Protein AF-A0A3S0CM98-F1 (afdb_monomer_lite)

Foldseek 3Di:
DVVVVVLLVLLVVLLVLLVVLLVVLCVVCVVVVHPVSSVVPPSNVSSVVSNVVSVVSVVVVVVPPPPD

Radius of gyration: 15.43 Å; chains: 1; bounding box: 32×16×48 Å

pLDDT: mean 77.08, std 9.49, range [46.56, 88.69]

Secondary structure (DSSP, 8-state):
-HHHHHHHHHHHHHHHHHHHHHHHHHHHHHHHT-HHHHHT-HHHHHHHHHHHHHHHHHHHHHHHS---

Sequence (68 aa):
MNAERAFVSMLLVAAVVGLAFLGLAVGQAIKLGEITAVLRHPLLGSGTASLVTAALGGLLLLTLRPQR

Structure (mmCIF, N/CA/C/O backbone):
data_AF-A0A3S0CM98-F1
#
_entry.id   AF-A0A3S0CM98-F1
#
loop_
_atom_site.group_PDB
_atom_site.id
_atom_site.type_symbol
_atom_site.label_atom_id
_atom_site.label_alt_id
_atom_site.label_comp_id
_atom_site.label_asym_id
_atom_site.label_entity_id
_atom_site.label_seq_id
_atom_site.pdbx_PDB_ins_code
_atom_site.Cartn_x
_atom_site.Cartn_y
_atom_site.Cartn_z
_atom_site.occ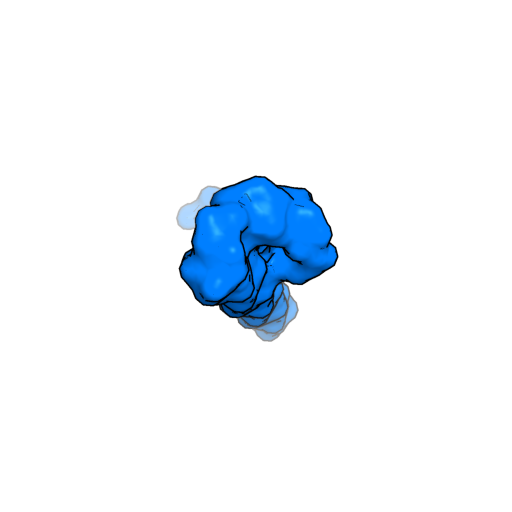upancy
_atom_site.B_iso_or_equiv
_atom_site.auth_seq_id
_atom_site.auth_comp_id
_atom_site.auth_asym_id
_atom_site.auth_atom_id
_atom_site.pdbx_PDB_model_num
ATOM 1 N N . MET A 1 1 ? -14.930 -3.692 18.994 1.00 62.62 1 MET A N 1
ATOM 2 C CA . MET A 1 1 ? -14.020 -4.813 18.657 1.00 62.62 1 MET A CA 1
ATOM 3 C C . MET A 1 1 ? -14.139 -5.280 17.205 1.00 62.62 1 MET A C 1
ATOM 5 O O . MET A 1 1 ? -13.136 -5.216 16.511 1.00 62.62 1 MET A O 1
ATOM 9 N N . ASN A 1 2 ? -15.309 -5.699 16.701 1.00 77.12 2 ASN A N 1
ATOM 10 C CA . ASN A 1 2 ? -15.401 -6.273 15.341 1.00 77.12 2 ASN A CA 1
ATOM 11 C C . ASN A 1 2 ? -15.154 -5.264 14.203 1.00 77.12 2 ASN A C 1
ATOM 13 O O . ASN A 1 2 ? -14.443 -5.586 13.257 1.00 77.12 2 ASN A O 1
ATOM 17 N N . ALA A 1 3 ? -15.681 -4.040 14.314 1.00 75.44 3 ALA A N 1
ATOM 18 C CA . ALA A 1 3 ? -15.504 -3.005 13.289 1.00 75.44 3 ALA A CA 1
ATOM 19 C C . ALA A 1 3 ? -14.044 -2.524 13.169 1.00 75.44 3 ALA A C 1
ATOM 21 O O . ALA A 1 3 ? -13.531 -2.363 12.068 1.00 75.44 3 ALA A O 1
ATOM 22 N N . GLU A 1 4 ? -13.350 -2.372 14.297 1.00 77.44 4 GLU A N 1
ATOM 23 C CA . GLU A 1 4 ? -11.933 -1.989 14.336 1.00 77.44 4 GLU A CA 1
ATOM 24 C C . GLU A 1 4 ? -11.043 -3.067 13.705 1.00 77.44 4 GLU A C 1
ATOM 26 O O . GLU A 1 4 ? -10.191 -2.771 12.871 1.00 77.44 4 GLU A O 1
ATOM 31 N N . ARG A 1 5 ? -11.295 -4.343 14.026 1.00 80.88 5 ARG A N 1
ATOM 32 C CA . ARG A 1 5 ? -10.555 -5.470 13.446 1.00 80.88 5 ARG A CA 1
ATOM 33 C C . ARG A 1 5 ? -10.796 -5.601 11.940 1.00 80.88 5 ARG A C 1
ATOM 35 O O . ARG A 1 5 ? -9.853 -5.862 11.198 1.00 80.88 5 ARG A O 1
ATOM 42 N N . ALA A 1 6 ? -12.033 -5.375 11.491 1.00 83.50 6 ALA A N 1
ATOM 43 C CA . ALA A 1 6 ? -12.382 -5.348 10.073 1.00 83.50 6 ALA A CA 1
ATOM 44 C C . ALA A 1 6 ? -11.669 -4.199 9.338 1.00 83.50 6 ALA A C 1
ATOM 46 O O . ALA A 1 6 ? -11.069 -4.422 8.288 1.00 83.50 6 ALA A O 1
ATOM 47 N N . PHE A 1 7 ? -11.642 -3.001 9.924 1.00 82.25 7 PHE A N 1
ATOM 48 C CA . PHE A 1 7 ? -10.966 -1.843 9.341 1.00 82.25 7 PHE A CA 1
ATOM 49 C C . PHE A 1 7 ? -9.444 -2.038 9.244 1.00 82.25 7 PHE A C 1
ATOM 51 O O . PHE A 1 7 ? -8.855 -1.813 8.189 1.00 82.25 7 PHE A O 1
ATOM 58 N N . VAL A 1 8 ? -8.809 -2.559 10.300 1.00 83.62 8 VAL A N 1
ATOM 59 C CA . VAL A 1 8 ? -7.380 -2.921 10.281 1.00 83.62 8 VAL A CA 1
ATOM 60 C C . VAL A 1 8 ? -7.094 -3.990 9.225 1.00 83.62 8 VAL A C 1
ATOM 62 O O . VAL A 1 8 ? -6.112 -3.884 8.495 1.00 83.62 8 VAL A O 1
ATOM 65 N N . SER A 1 9 ? -7.957 -5.002 9.091 1.00 86.69 9 SER A N 1
ATOM 66 C CA . SER A 1 9 ? -7.780 -6.030 8.060 1.00 86.69 9 SER A CA 1
ATOM 67 C C . SER A 1 9 ? -7.894 -5.462 6.640 1.00 86.69 9 SER A C 1
ATOM 69 O O . SER A 1 9 ? -7.072 -5.800 5.792 1.00 86.69 9 SER A O 1
ATOM 71 N N . MET A 1 10 ? -8.825 -4.532 6.393 1.00 85.00 10 MET A N 1
ATOM 72 C CA . MET A 1 10 ? -8.931 -3.819 5.114 1.00 85.00 10 MET A CA 1
ATOM 73 C C . MET A 1 10 ? -7.683 -2.980 4.819 1.00 85.00 10 MET A C 1
ATOM 75 O O . MET A 1 10 ? -7.208 -2.977 3.685 1.00 85.00 10 MET A O 1
ATOM 79 N N . LEU A 1 11 ? -7.111 -2.320 5.830 1.00 86.19 11 LEU A N 1
ATOM 80 C CA . LEU A 1 11 ? -5.872 -1.551 5.688 1.00 86.19 11 LEU A CA 1
ATOM 81 C C . LEU A 1 11 ? -4.670 -2.423 5.337 1.00 86.19 11 LEU A C 1
ATOM 83 O O . LEU A 1 11 ? -3.885 -2.066 4.460 1.00 86.19 11 LEU A O 1
ATOM 87 N N . LEU A 1 12 ? -4.540 -3.581 5.985 1.00 87.50 12 LEU A N 1
ATOM 88 C CA . LEU A 1 12 ? -3.484 -4.542 5.670 1.00 87.50 12 LEU A CA 1
ATOM 89 C C . LEU A 1 12 ? -3.631 -5.078 4.245 1.00 87.50 12 LEU A C 1
ATOM 91 O O . LEU A 1 12 ? -2.641 -5.155 3.522 1.00 87.50 12 LEU A O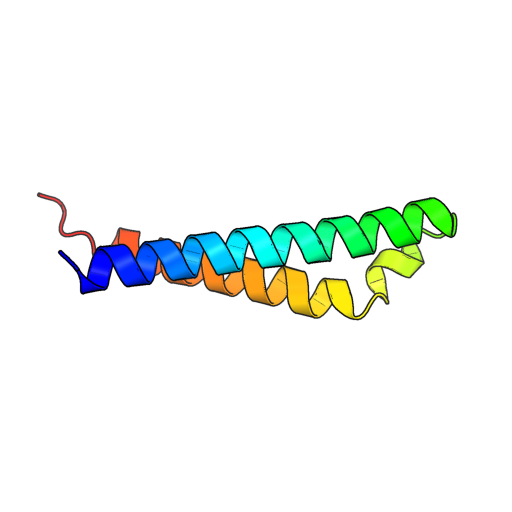 1
ATOM 95 N N . VAL A 1 13 ? -4.856 -5.382 3.811 1.00 88.38 13 VAL A N 1
ATOM 96 C CA . VAL A 1 13 ? -5.119 -5.795 2.426 1.00 88.38 13 VAL A CA 1
ATOM 97 C C . VAL A 1 13 ? -4.733 -4.684 1.448 1.00 88.38 13 VAL A C 1
ATOM 99 O O . VAL A 1 13 ? -4.013 -4.954 0.491 1.00 88.38 13 VAL A O 1
ATOM 102 N N . ALA A 1 14 ? -5.119 -3.431 1.704 1.00 85.81 14 ALA A N 1
ATOM 103 C CA . ALA A 1 14 ? -4.738 -2.292 0.865 1.00 85.81 14 ALA A CA 1
ATOM 104 C C . ALA A 1 14 ? -3.210 -2.095 0.794 1.00 85.81 14 ALA A C 1
ATOM 106 O O . ALA A 1 14 ? -2.670 -1.820 -0.280 1.00 85.81 14 ALA A O 1
ATOM 107 N N . ALA A 1 15 ? -2.495 -2.292 1.904 1.00 82.81 15 ALA A N 1
ATOM 108 C CA . ALA A 1 15 ? -1.036 -2.220 1.935 1.00 82.81 15 ALA A CA 1
ATOM 109 C C . ALA A 1 15 ? -0.377 -3.349 1.122 1.00 82.81 15 ALA A C 1
ATOM 111 O O . ALA A 1 15 ? 0.526 -3.090 0.327 1.00 82.81 15 ALA A O 1
ATOM 112 N N . VAL A 1 16 ? -0.853 -4.591 1.271 1.00 88.69 16 VAL A N 1
ATOM 113 C CA . VAL A 1 16 ? -0.343 -5.759 0.527 1.00 88.69 16 VAL A CA 1
ATOM 114 C C . VAL A 1 16 ? -0.593 -5.604 -0.971 1.00 88.69 16 VAL A C 1
ATOM 116 O O . VAL A 1 16 ? 0.314 -5.818 -1.773 1.00 88.69 16 VAL A O 1
ATOM 119 N N . VAL A 1 17 ? -1.797 -5.179 -1.355 1.00 87.31 17 VAL A N 1
ATOM 120 C CA . VAL A 1 17 ? -2.156 -4.915 -2.753 1.00 87.31 17 VAL A CA 1
ATOM 121 C C . VAL A 1 17 ? -1.280 -3.800 -3.330 1.00 87.31 17 VAL A C 1
ATOM 123 O O . VAL A 1 17 ? -0.732 -3.947 -4.422 1.00 87.31 17 VAL A O 1
ATOM 126 N N . GLY A 1 18 ? -1.070 -2.721 -2.573 1.00 8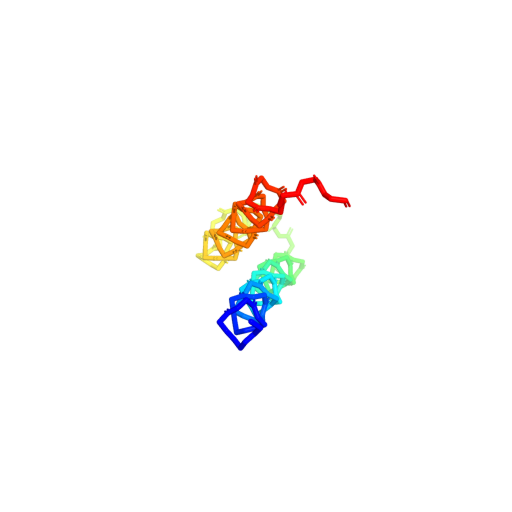4.69 18 GLY A N 1
ATOM 127 C CA . GLY A 1 18 ? -0.190 -1.622 -2.965 1.00 84.69 18 GLY A CA 1
ATOM 128 C C . GLY A 1 18 ? 1.260 -2.059 -3.198 1.00 84.69 18 GLY A C 1
ATOM 129 O O . GLY A 1 18 ? 1.848 -1.727 -4.229 1.00 84.69 18 GLY A O 1
ATOM 130 N N . LEU A 1 19 ? 1.812 -2.872 -2.291 1.00 85.19 19 LEU A N 1
ATOM 131 C CA . LEU A 1 19 ? 3.149 -3.462 -2.427 1.00 85.19 19 LEU A CA 1
ATOM 132 C C . LEU A 1 19 ? 3.256 -4.411 -3.626 1.00 85.19 19 LEU A C 1
ATOM 134 O O . LEU A 1 19 ? 4.261 -4.379 -4.333 1.00 85.19 19 LEU A O 1
ATOM 138 N N . ALA A 1 20 ? 2.233 -5.225 -3.888 1.00 85.75 20 ALA A N 1
ATOM 139 C CA . ALA A 1 20 ? 2.218 -6.134 -5.032 1.00 85.75 20 ALA A CA 1
ATOM 140 C C . ALA A 1 20 ? 2.254 -5.367 -6.363 1.00 85.75 20 ALA A C 1
ATOM 142 O O . ALA A 1 20 ? 3.045 -5.692 -7.248 1.00 85.75 20 ALA A O 1
ATOM 143 N N . PHE A 1 21 ? 1.453 -4.307 -6.492 1.00 83.69 21 PHE A N 1
ATOM 144 C CA . PHE A 1 21 ? 1.460 -3.455 -7.682 1.00 83.69 21 PHE A CA 1
ATOM 145 C C . PHE A 1 21 ? 2.780 -2.700 -7.859 1.00 83.69 21 PHE A C 1
ATOM 147 O O . PHE A 1 21 ? 3.284 -2.611 -8.981 1.00 83.69 21 PHE A O 1
ATOM 154 N 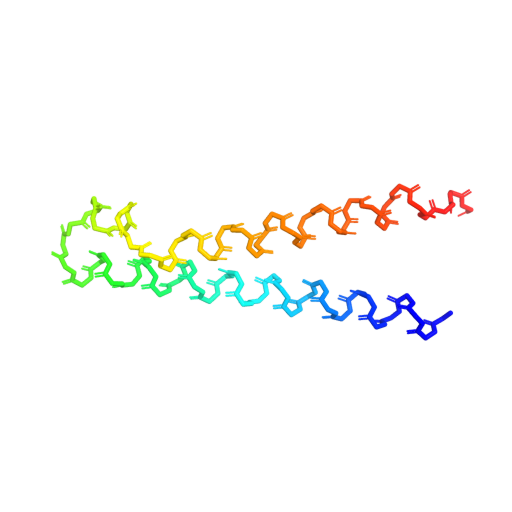N . LEU A 1 22 ? 3.376 -2.220 -6.764 1.00 81.25 22 LEU A N 1
ATOM 155 C CA . LEU A 1 22 ? 4.696 -1.591 -6.783 1.00 81.25 22 LEU A CA 1
ATOM 156 C C . LEU A 1 22 ? 5.777 -2.587 -7.235 1.00 81.25 22 LEU A C 1
ATOM 158 O O . LEU A 1 22 ? 6.573 -2.275 -8.117 1.00 81.25 22 LEU A O 1
ATOM 162 N N . GLY A 1 23 ? 5.757 -3.811 -6.702 1.00 81.56 23 GLY A N 1
ATOM 163 C CA . GLY A 1 23 ? 6.672 -4.886 -7.089 1.00 81.56 23 GLY A CA 1
ATOM 164 C C . GLY A 1 23 ? 6.525 -5.305 -8.554 1.00 81.56 23 GLY A C 1
ATOM 165 O O . GLY A 1 23 ? 7.528 -5.513 -9.233 1.00 81.56 23 GLY A O 1
ATOM 166 N N . LEU A 1 24 ? 5.296 -5.363 -9.078 1.00 81.44 24 LEU A N 1
ATOM 167 C CA . LEU A 1 24 ? 5.040 -5.643 -10.496 1.00 81.44 24 LEU A CA 1
ATOM 168 C C . LEU A 1 24 ? 5.559 -4.527 -11.407 1.00 81.44 24 LEU A C 1
ATOM 170 O O . LEU A 1 24 ? 6.181 -4.822 -12.425 1.00 81.44 24 LEU A O 1
ATOM 174 N N . ALA A 1 25 ? 5.345 -3.261 -11.041 1.00 77.62 25 ALA A N 1
ATOM 175 C CA . ALA A 1 25 ? 5.850 -2.122 -11.805 1.00 77.62 25 ALA A CA 1
ATOM 176 C C . ALA A 1 25 ? 7.389 -2.087 -11.838 1.00 77.62 25 ALA A C 1
ATOM 178 O O . ALA A 1 25 ? 7.985 -1.880 -12.896 1.00 77.62 25 ALA A O 1
ATOM 179 N N . VAL A 1 26 ? 8.038 -2.355 -10.700 1.00 79.12 26 VAL A N 1
ATOM 180 C CA . VAL A 1 26 ? 9.503 -2.446 -10.605 1.00 79.12 26 VAL A CA 1
ATOM 181 C C . VAL A 1 26 ? 10.031 -3.652 -11.390 1.00 79.12 26 VAL A C 1
ATOM 183 O O . VAL A 1 26 ? 10.965 -3.512 -12.176 1.00 79.12 26 VAL A O 1
ATOM 186 N N . GLY A 1 27 ? 9.412 -4.827 -11.246 1.00 79.44 27 GLY A N 1
ATOM 187 C CA . GLY A 1 27 ? 9.810 -6.041 -11.962 1.00 79.44 27 GLY A CA 1
ATOM 188 C C . GLY A 1 27 ? 9.677 -5.921 -13.483 1.00 79.44 27 GLY A C 1
ATOM 189 O O . GLY A 1 27 ? 10.527 -6.426 -14.215 1.00 79.44 27 GLY A O 1
ATOM 190 N N . GLN A 1 28 ? 8.649 -5.218 -13.967 1.00 76.69 28 GLN A N 1
ATOM 191 C CA . GLN A 1 28 ? 8.487 -4.900 -15.389 1.00 76.69 28 GLN A CA 1
ATOM 192 C C . GLN A 1 28 ? 9.616 -4.003 -15.899 1.00 76.69 28 GLN A C 1
ATOM 194 O O . GLN A 1 28 ? 10.226 -4.306 -16.920 1.00 76.69 28 GLN A O 1
ATOM 199 N N . ALA A 1 29 ? 9.967 -2.947 -15.171 1.00 73.44 29 ALA A N 1
ATOM 200 C CA . ALA A 1 29 ? 11.036 -2.053 -15.602 1.00 73.44 29 ALA A CA 1
ATOM 201 C C . ALA A 1 29 ? 12.427 -2.691 -15.588 1.00 73.44 29 ALA A C 1
ATOM 203 O O . ALA A 1 29 ? 13.228 -2.413 -16.476 1.00 73.44 29 ALA A O 1
ATOM 204 N N . ILE A 1 30 ? 12.702 -3.585 -14.629 1.00 76.62 30 ILE A N 1
ATOM 205 C CA . ILE A 1 30 ? 13.945 -4.372 -14.626 1.00 76.62 30 ILE A CA 1
ATOM 206 C C . ILE A 1 30 ? 14.011 -5.249 -15.882 1.00 76.62 30 ILE A C 1
ATOM 208 O O . ILE A 1 30 ? 15.056 -5.318 -16.522 1.00 76.62 30 ILE A O 1
ATOM 212 N N . LYS A 1 31 ? 12.897 -5.884 -16.273 1.00 75.25 31 LYS A N 1
ATOM 213 C CA . LYS A 1 31 ? 12.832 -6.697 -17.500 1.00 75.25 31 LYS A CA 1
ATOM 214 C C . LYS A 1 31 ? 13.004 -5.878 -18.779 1.00 75.25 31 LYS A C 1
ATOM 216 O O . LYS A 1 31 ? 13.603 -6.376 -19.724 1.00 75.25 31 LYS A O 1
ATOM 221 N N . LEU A 1 32 ? 12.472 -4.659 -18.816 1.00 75.50 32 LEU A N 1
ATOM 222 C CA . LEU A 1 32 ? 12.559 -3.761 -19.972 1.00 75.50 32 LEU A CA 1
ATOM 223 C C . LEU A 1 32 ? 13.898 -3.010 -20.061 1.00 75.50 32 LEU A C 1
ATOM 225 O O . LEU A 1 32 ? 14.175 -2.405 -21.090 1.00 75.50 32 LEU A O 1
ATOM 229 N N . GLY A 1 33 ? 14.726 -3.029 -19.011 1.00 72.94 33 GLY A N 1
ATOM 230 C CA . GLY A 1 33 ? 15.994 -2.290 -18.962 1.00 72.94 33 GLY A CA 1
ATOM 231 C C . GLY A 1 33 ? 15.831 -0.764 -18.900 1.00 72.94 33 GLY A C 1
ATOM 232 O O . GLY A 1 33 ? 16.821 -0.040 -18.845 1.00 72.94 33 GLY A O 1
ATOM 233 N N . GLU A 1 34 ? 14.593 -0.267 -18.867 1.00 75.38 34 GLU A N 1
ATOM 234 C CA . GLU A 1 34 ? 14.257 1.151 -18.804 1.00 75.38 34 GLU A CA 1
ATOM 235 C C . GLU A 1 34 ? 13.640 1.498 -17.448 1.00 75.38 34 GLU A C 1
ATOM 237 O O . GLU A 1 34 ? 12.480 1.207 -17.159 1.00 75.38 34 GLU A O 1
ATOM 242 N N . ILE A 1 35 ? 14.403 2.206 -16.616 1.00 64.25 35 ILE A N 1
ATOM 243 C CA . ILE A 1 35 ? 13.947 2.696 -15.303 1.00 64.25 35 ILE A CA 1
ATOM 244 C C . ILE A 1 35 ? 12.778 3.691 -15.463 1.00 64.25 35 ILE A C 1
ATOM 246 O O . ILE A 1 35 ? 11.885 3.775 -14.619 1.00 64.25 35 ILE A O 1
ATOM 250 N N . THR A 1 36 ? 12.723 4.405 -16.588 1.00 66.00 36 THR A N 1
ATOM 251 C CA . THR A 1 36 ? 11.630 5.316 -16.961 1.00 66.00 36 THR A CA 1
ATOM 252 C C . THR A 1 36 ? 10.315 4.592 -17.259 1.00 66.00 36 THR A C 1
ATOM 254 O O . THR A 1 36 ? 9.251 5.205 -17.134 1.00 66.00 36 THR A O 1
ATOM 257 N N . ALA A 1 37 ? 10.357 3.294 -17.583 1.00 63.59 37 ALA A N 1
ATOM 258 C CA . ALA A 1 37 ? 9.163 2.478 -17.783 1.00 63.59 37 ALA A CA 1
ATOM 259 C C . ALA A 1 37 ? 8.411 2.225 -16.468 1.00 63.59 37 ALA A C 1
ATOM 261 O O . ALA A 1 37 ? 7.187 2.105 -16.506 1.00 63.59 37 ALA A O 1
ATOM 262 N N . VAL A 1 38 ? 9.098 2.245 -15.308 1.00 61.72 38 VAL A N 1
ATOM 263 C CA . VAL A 1 38 ? 8.429 2.236 -13.990 1.00 61.72 38 VAL A CA 1
ATOM 264 C C . VAL A 1 38 ? 7.475 3.425 -13.927 1.00 61.72 38 VAL A C 1
ATOM 266 O O . VAL A 1 38 ? 6.291 3.244 -13.677 1.00 61.72 38 VAL A O 1
ATOM 269 N N . LEU A 1 39 ? 7.973 4.629 -14.235 1.00 62.59 39 LEU A N 1
ATOM 270 C CA . LEU A 1 39 ? 7.264 5.900 -14.057 1.00 62.59 39 LEU A CA 1
ATOM 271 C C . LEU A 1 39 ? 6.000 6.036 -14.920 1.00 62.59 39 LEU A C 1
ATOM 273 O O . LEU A 1 39 ? 5.078 6.755 -14.545 1.00 62.59 39 LEU A O 1
ATOM 277 N N . ARG A 1 40 ? 5.949 5.348 -16.066 1.00 66.62 40 ARG A N 1
ATOM 278 C CA . ARG A 1 40 ? 4.773 5.308 -16.954 1.00 66.62 40 ARG A CA 1
ATOM 279 C C . ARG A 1 40 ? 3.864 4.111 -16.691 1.00 66.62 40 ARG A C 1
ATOM 281 O O . ARG A 1 40 ? 2.827 3.989 -17.340 1.00 66.62 40 ARG A O 1
ATOM 288 N N . HIS A 1 41 ? 4.240 3.217 -15.777 1.00 69.75 41 HIS A N 1
ATOM 289 C CA . HIS A 1 41 ? 3.490 1.995 -15.550 1.00 69.75 41 HIS A CA 1
ATOM 290 C C . HIS A 1 41 ? 2.163 2.327 -14.848 1.00 69.75 41 HIS A C 1
ATOM 292 O O . HIS A 1 41 ? 2.183 2.829 -13.723 1.00 69.75 41 HIS A O 1
ATOM 298 N N . PRO A 1 42 ? 0.995 2.007 -15.437 1.00 68.12 42 PRO A N 1
ATOM 299 C CA . PRO A 1 42 ? -0.305 2.353 -14.851 1.00 68.12 42 PRO A CA 1
ATOM 300 C C . PRO A 1 42 ? -0.505 1.736 -13.455 1.00 68.12 42 PRO A C 1
ATOM 302 O O . PRO A 1 42 ? -1.194 2.302 -12.609 1.00 68.12 42 PRO A O 1
ATOM 305 N N . LEU A 1 43 ? 0.175 0.615 -13.183 1.00 71.12 43 LEU A N 1
ATOM 306 C CA . LEU A 1 43 ? 0.164 -0.053 -11.878 1.00 71.12 43 LEU A CA 1
ATOM 307 C C . LEU A 1 43 ? 0.920 0.703 -10.770 1.00 71.12 43 LEU A C 1
ATOM 309 O O . LEU A 1 43 ? 0.639 0.473 -9.596 1.00 71.12 43 LEU A O 1
ATOM 313 N N . LEU A 1 44 ? 1.845 1.618 -11.096 1.00 75.94 44 LEU A N 1
ATOM 314 C CA . LEU A 1 44 ? 2.442 2.488 -10.076 1.00 75.94 44 LEU A CA 1
ATOM 315 C C . LEU A 1 44 ? 1.387 3.393 -9.450 1.00 75.94 44 LEU A C 1
ATOM 317 O O . LEU A 1 44 ? 1.354 3.536 -8.231 1.00 75.94 44 LEU A O 1
ATOM 321 N N . GLY A 1 45 ? 0.530 4.007 -10.270 1.00 76.56 45 GLY A N 1
ATOM 322 C CA . GLY A 1 45 ? -0.499 4.931 -9.793 1.00 76.56 45 GLY A CA 1
ATOM 323 C C . GLY A 1 45 ? -1.490 4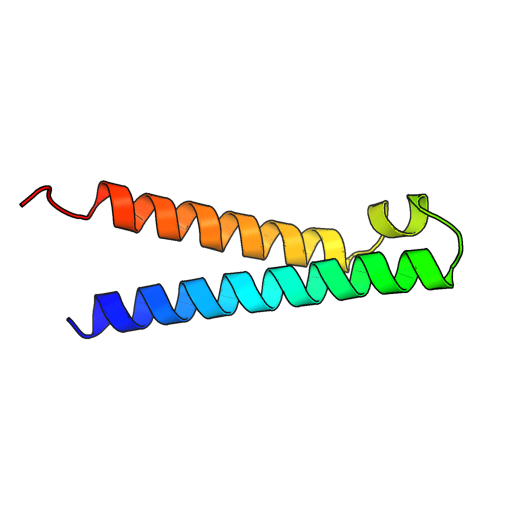.240 -8.857 1.00 76.56 45 GLY A C 1
ATOM 324 O O . GLY A 1 45 ? -1.780 4.743 -7.775 1.00 76.56 45 GLY A O 1
ATOM 325 N N . SER A 1 46 ? -1.944 3.037 -9.218 1.00 80.06 46 SER A N 1
ATOM 326 C CA . SER A 1 46 ? -2.838 2.245 -8.366 1.00 80.06 46 SER A CA 1
ATOM 327 C C . SER A 1 46 ? -2.145 1.719 -7.105 1.00 80.06 46 SER A C 1
ATOM 329 O O . SER A 1 46 ? -2.731 1.755 -6.024 1.00 80.06 46 SER A O 1
ATOM 331 N N . GLY A 1 47 ? -0.893 1.260 -7.214 1.00 80.31 47 GLY A N 1
ATOM 332 C CA . GLY A 1 47 ? -0.129 0.753 -6.073 1.00 80.31 47 GLY A CA 1
ATOM 333 C C . GLY A 1 47 ? 0.189 1.837 -5.044 1.00 80.31 47 GLY A C 1
ATOM 334 O O . GLY A 1 47 ? -0.012 1.642 -3.846 1.00 80.31 47 GLY A O 1
ATOM 335 N N . THR A 1 48 ? 0.611 3.011 -5.516 1.00 80.12 48 THR A N 1
ATOM 336 C CA . THR A 1 48 ? 0.879 4.181 -4.669 1.00 80.12 48 THR A CA 1
ATOM 337 C C . THR A 1 48 ? -0.392 4.724 -4.028 1.00 80.12 48 THR A C 1
ATOM 339 O O . THR A 1 48 ? -0.386 4.959 -2.825 1.00 80.12 48 THR A O 1
ATOM 342 N N . ALA A 1 49 ? -1.501 4.836 -4.766 1.00 82.00 49 ALA A N 1
ATOM 343 C CA . ALA A 1 49 ? -2.786 5.237 -4.192 1.00 82.00 49 ALA A CA 1
ATOM 344 C C . ALA A 1 49 ? -3.228 4.287 -3.068 1.00 82.00 49 ALA A C 1
ATOM 346 O O . ALA A 1 49 ? -3.586 4.744 -1.987 1.00 82.00 49 ALA A O 1
ATOM 347 N N . SER A 1 50 ? -3.113 2.971 -3.279 1.00 82.19 50 SER A N 1
ATOM 348 C CA . SER A 1 50 ? -3.446 1.962 -2.264 1.00 82.19 50 SER A CA 1
ATOM 349 C C . SER A 1 50 ? -2.566 2.074 -1.012 1.00 82.19 50 SER A C 1
ATOM 351 O O . SER A 1 50 ? -3.067 1.978 0.109 1.00 82.19 50 SER A O 1
ATOM 353 N N . LEU A 1 51 ? -1.264 2.341 -1.180 1.00 82.75 51 LEU A N 1
ATOM 354 C CA . LEU A 1 51 ? -0.341 2.592 -0.065 1.00 82.75 51 LEU A CA 1
ATOM 355 C C . LEU A 1 51 ? -0.670 3.885 0.685 1.00 82.75 51 LEU A C 1
ATOM 357 O O . LEU A 1 51 ? -0.643 3.896 1.913 1.00 82.75 51 LEU A O 1
ATOM 361 N N . VAL A 1 52 ? -1.014 4.959 -0.029 1.00 86.56 52 VAL A N 1
ATOM 362 C CA . VAL A 1 52 ? -1.417 6.236 0.578 1.00 86.56 52 VAL A CA 1
ATOM 363 C C . VAL A 1 52 ? -2.717 6.070 1.361 1.00 86.56 52 VAL A C 1
ATOM 365 O O . VAL A 1 52 ? -2.802 6.524 2.499 1.00 86.56 52 VAL A O 1
ATOM 368 N N . THR A 1 53 ? -3.709 5.363 0.815 1.00 84.94 53 THR A N 1
ATOM 369 C CA . THR A 1 53 ? -4.953 5.043 1.530 1.00 84.94 53 THR A CA 1
ATOM 370 C C . THR A 1 53 ? -4.681 4.202 2.778 1.00 84.94 53 THR A C 1
ATOM 372 O O . THR A 1 53 ? -5.239 4.491 3.837 1.00 84.94 53 THR A O 1
ATOM 375 N N . ALA A 1 54 ? -3.788 3.212 2.690 1.00 84.38 54 ALA A N 1
ATOM 376 C CA . ALA A 1 54 ? -3.385 2.404 3.838 1.00 84.38 54 ALA A CA 1
ATOM 377 C C . ALA A 1 54 ? -2.660 3.232 4.916 1.00 84.38 54 ALA A C 1
ATOM 379 O O . ALA A 1 54 ? -2.944 3.098 6.106 1.00 84.38 54 ALA A O 1
ATOM 380 N N . ALA A 1 55 ? -1.765 4.134 4.515 1.00 84.38 55 ALA A N 1
ATOM 381 C CA . ALA A 1 55 ? -1.052 5.016 5.433 1.00 84.38 55 ALA A CA 1
ATOM 382 C C . ALA A 1 55 ? -1.998 6.011 6.121 1.00 84.38 55 ALA A C 1
ATOM 384 O O . ALA A 1 55 ? -1.949 6.163 7.340 1.00 84.38 55 ALA A O 1
ATOM 385 N N . LEU A 1 56 ? -2.896 6.649 5.363 1.00 86.62 56 LEU A N 1
ATOM 386 C CA . LEU A 1 56 ? -3.862 7.611 5.896 1.00 86.62 56 LEU A CA 1
ATOM 387 C C . LEU A 1 56 ? -4.876 6.950 6.827 1.00 86.62 56 LEU A C 1
ATOM 389 O O . LEU A 1 56 ? -5.146 7.482 7.901 1.00 86.62 56 LEU A O 1
ATOM 393 N N . GLY A 1 57 ? -5.412 5.782 6.467 1.00 84.31 57 GLY A N 1
ATOM 394 C CA . GLY A 1 57 ? -6.329 5.070 7.354 1.00 84.31 57 GLY A CA 1
ATOM 395 C C . GLY A 1 57 ? -5.633 4.499 8.594 1.00 84.31 57 GLY A C 1
ATOM 396 O O . GLY A 1 57 ? -6.227 4.489 9.671 1.00 84.31 57 GLY A O 1
ATOM 397 N N . GLY A 1 58 ? -4.356 4.114 8.493 1.00 82.69 58 GLY A N 1
ATOM 398 C CA . GLY A 1 58 ? -3.525 3.768 9.651 1.00 82.69 58 GLY A CA 1
ATOM 399 C C . GLY A 1 58 ? -3.260 4.962 10.576 1.00 82.69 58 GLY A C 1
ATOM 400 O O . GLY A 1 58 ? -3.381 4.835 11.794 1.00 82.69 58 GLY A O 1
ATOM 401 N N . LEU A 1 59 ? -2.973 6.140 10.014 1.00 84.31 59 LEU A N 1
ATOM 402 C CA . LEU A 1 59 ? -2.820 7.391 10.766 1.00 84.31 59 LEU A CA 1
ATOM 403 C C . LEU A 1 59 ? -4.116 7.757 11.502 1.00 84.31 59 LEU A C 1
ATOM 405 O O . LEU A 1 59 ? -4.076 8.134 12.668 1.00 84.31 59 LEU A O 1
ATOM 409 N N . LEU A 1 60 ? -5.264 7.585 10.844 1.00 82.12 60 LEU A N 1
ATOM 410 C CA . LEU A 1 60 ? -6.588 7.809 11.426 1.00 82.12 60 LEU A CA 1
ATOM 411 C C . LEU A 1 60 ? -6.852 6.895 12.631 1.00 82.12 60 LEU A C 1
ATOM 413 O O . LEU A 1 60 ? -7.424 7.331 13.622 1.00 82.12 60 LEU A O 1
ATOM 417 N N . LEU A 1 61 ? -6.393 5.642 12.590 1.00 76.38 61 LEU A N 1
ATOM 418 C CA . LEU A 1 61 ? -6.463 4.750 13.752 1.00 76.38 61 LEU A CA 1
ATOM 419 C C . LEU A 1 61 ? -5.542 5.183 14.893 1.00 76.38 61 LEU A C 1
ATOM 421 O O . LEU A 1 61 ? -5.898 5.006 16.055 1.00 76.38 61 LEU A O 1
ATOM 425 N N . LEU A 1 62 ? -4.367 5.731 14.582 1.00 76.94 62 LEU A N 1
ATOM 426 C CA . LEU A 1 62 ? -3.442 6.244 15.594 1.00 76.94 62 LEU A CA 1
ATOM 427 C C . LEU A 1 62 ? -3.983 7.507 16.270 1.00 76.94 62 LEU A C 1
ATOM 429 O O . LEU A 1 62 ? -3.819 7.649 17.477 1.00 76.94 62 LEU A O 1
ATOM 433 N N . THR A 1 63 ? -4.650 8.393 15.526 1.00 73.50 63 THR A N 1
ATOM 434 C CA . THR A 1 63 ? -5.273 9.604 16.084 1.00 73.50 63 THR A CA 1
ATOM 435 C C . THR A 1 63 ? -6.585 9.315 16.811 1.00 73.50 63 THR A C 1
ATOM 437 O O . THR A 1 63 ? -6.903 10.005 17.775 1.00 73.50 63 THR A O 1
ATOM 440 N N . LEU A 1 64 ? -7.339 8.295 16.385 1.00 67.94 64 LEU A N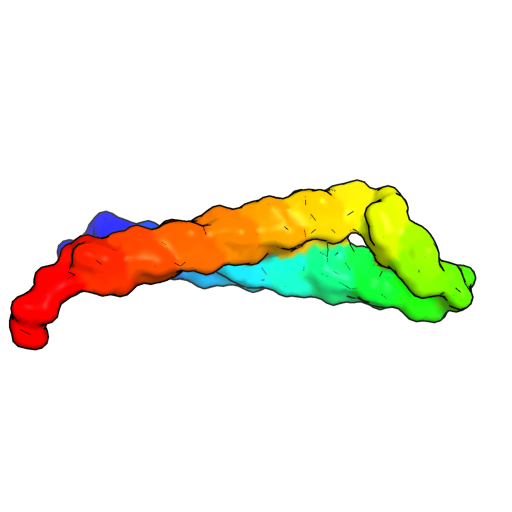 1
ATOM 441 C CA . LEU A 1 64 ? -8.571 7.856 17.048 1.00 67.94 64 LEU A CA 1
ATOM 442 C C . LEU A 1 64 ? -8.334 6.901 18.219 1.00 67.94 64 LEU A C 1
ATOM 444 O O . LEU A 1 64 ? -9.258 6.708 19.009 1.00 67.94 64 LEU A O 1
ATOM 448 N N . ARG A 1 65 ? -7.140 6.305 18.359 1.00 59.06 65 ARG A N 1
ATOM 449 C CA . ARG A 1 65 ? -6.774 5.575 19.577 1.00 59.06 65 ARG A CA 1
ATOM 450 C C . ARG A 1 65 ? -6.775 6.578 20.732 1.00 59.06 65 ARG A C 1
ATOM 452 O O . ARG A 1 65 ? -5.885 7.427 20.784 1.00 59.06 65 ARG A O 1
ATOM 459 N N . PRO A 1 66 ? -7.734 6.499 21.670 1.00 50.25 66 PRO A N 1
ATOM 460 C CA . PRO A 1 66 ? -7.674 7.320 22.863 1.00 50.25 66 PRO A CA 1
ATOM 461 C C . PRO A 1 66 ? -6.406 6.891 23.597 1.00 50.25 66 PRO A C 1
ATOM 463 O O . PRO A 1 66 ? -6.239 5.697 23.853 1.00 50.25 66 PRO A O 1
ATOM 466 N N . GLN A 1 67 ? -5.508 7.831 23.896 1.00 50.12 67 GLN A N 1
ATOM 467 C CA . GLN A 1 67 ? -4.440 7.573 24.856 1.00 50.12 67 GLN A CA 1
ATOM 468 C C . GLN A 1 67 ? -5.101 7.147 26.174 1.00 50.12 67 GLN A C 1
ATOM 470 O O . GLN A 1 67 ? -5.675 7.973 26.882 1.00 50.12 67 GLN A O 1
ATOM 475 N N . ARG A 1 68 ? -5.106 5.846 26.446 1.00 46.56 68 ARG A N 1
ATOM 476 C CA . ARG A 1 68 ? -5.430 5.254 27.738 1.00 46.56 68 ARG A CA 1
ATOM 477 C C . ARG A 1 68 ? -4.209 4.506 28.222 1.00 46.56 68 ARG A C 1
ATOM 479 O O . ARG A 1 68 ? -3.612 3.795 27.382 1.00 46.56 68 ARG A O 1
#